Protein AF-A0A9D6QWZ7-F1 (afdb_monomer_lite)

Radius of gyration: 16.57 Å; chains: 1; bounding box: 38×29×47 Å

Foldseek 3Di:
DLVCLLVVLVVVLVVLPPPPVCVVDPDPVDRRLVRQLVVLVVDDDPVSPVVSVVSVVVSVVVSVVSVVVSVVSVVVPPPDD

Structure (mmCIF, N/CA/C/O backbone):
data_AF-A0A9D6QWZ7-F1
#
_entry.id   AF-A0A9D6QWZ7-F1
#
loop_
_atom_site.group_PDB
_atom_site.id
_atom_site.type_symbol
_atom_site.label_atom_id
_atom_site.label_alt_id
_atom_site.label_comp_id
_atom_site.label_asym_id
_atom_site.label_entity_id
_atom_site.label_seq_id
_atom_site.pdbx_PDB_ins_code
_atom_site.Cartn_x
_atom_site.Cartn_y
_atom_site.Cartn_z
_atom_site.occupancy
_atom_site.B_iso_or_equiv
_atom_site.auth_seq_id
_atom_site.auth_comp_id
_atom_site.auth_asym_id
_atom_site.auth_atom_id
_atom_site.pdbx_PDB_model_num
ATOM 1 N N . ALA A 1 1 ? -15.647 -4.241 20.215 1.00 78.88 1 ALA A N 1
ATOM 2 C CA . ALA A 1 1 ? -15.635 -4.503 18.756 1.00 78.88 1 ALA A CA 1
ATOM 3 C C . ALA A 1 1 ? -15.202 -3.277 17.943 1.00 78.88 1 ALA A C 1
ATOM 5 O O . ALA A 1 1 ? -14.207 -3.368 17.241 1.00 78.88 1 ALA A O 1
ATOM 6 N N . ARG A 1 2 ? -15.871 -2.119 18.068 1.00 79.31 2 ARG A N 1
ATOM 7 C CA . ARG A 1 2 ? -15.567 -0.901 17.285 1.00 79.31 2 ARG A CA 1
ATOM 8 C C . ARG A 1 2 ? -14.115 -0.403 17.396 1.00 79.31 2 ARG A C 1
ATOM 10 O O . ARG A 1 2 ? -13.494 -0.158 16.372 1.00 79.31 2 ARG A O 1
ATOM 17 N N . ALA A 1 3 ? -13.555 -0.333 18.607 1.00 87.19 3 ALA A N 1
ATOM 18 C CA . ALA A 1 3 ? -12.157 0.072 18.813 1.00 87.19 3 ALA A CA 1
ATOM 19 C C . ALA A 1 3 ? -11.146 -0.864 18.117 1.00 87.19 3 ALA A C 1
ATOM 21 O O . ALA A 1 3 ? -10.169 -0.394 17.545 1.00 87.19 3 ALA A O 1
ATOM 22 N N . LEU A 1 4 ? -11.417 -2.177 18.095 1.00 91.25 4 LEU A N 1
ATOM 23 C CA . LEU A 1 4 ? -10.587 -3.153 17.377 1.00 91.25 4 LEU A CA 1
ATOM 24 C C . LEU A 1 4 ? -10.664 -2.955 15.859 1.00 91.25 4 LEU A C 1
ATOM 26 O O . LEU A 1 4 ? -9.652 -3.080 15.183 1.00 91.25 4 LEU A O 1
ATOM 30 N N . ILE A 1 5 ? -11.843 -2.613 15.327 1.00 89.75 5 ILE A N 1
ATOM 31 C CA . ILE A 1 5 ? -12.029 -2.330 13.896 1.00 89.75 5 ILE A CA 1
ATOM 32 C C . ILE A 1 5 ? -11.250 -1.073 13.500 1.00 89.75 5 ILE A C 1
ATOM 34 O O . ILE A 1 5 ? -10.480 -1.111 12.547 1.00 89.75 5 ILE A O 1
ATOM 38 N N . VAL A 1 6 ? -11.401 0.023 14.250 1.00 90.69 6 VAL A N 1
ATOM 39 C CA . VAL A 1 6 ? -10.687 1.279 13.968 1.00 90.69 6 VAL A CA 1
ATOM 40 C C . VAL A 1 6 ? -9.175 1.083 14.081 1.00 90.69 6 VAL A C 1
ATOM 42 O O . VAL A 1 6 ? -8.451 1.455 13.161 1.00 90.69 6 VAL A O 1
ATOM 45 N N . GLY A 1 7 ? -8.698 0.444 15.155 1.00 91.81 7 GLY A N 1
ATOM 46 C CA . GLY A 1 7 ? -7.277 0.139 15.330 1.00 91.81 7 GLY A CA 1
ATOM 47 C C . GLY A 1 7 ? -6.726 -0.781 14.237 1.00 91.81 7 GLY A C 1
ATOM 48 O O . GLY A 1 7 ? -5.635 -0.537 13.731 1.00 91.81 7 GLY A O 1
ATOM 49 N N . GLY A 1 8 ? -7.496 -1.790 13.818 1.00 93.56 8 GLY A N 1
ATOM 50 C CA . GLY A 1 8 ? -7.119 -2.702 12.736 1.00 93.56 8 GLY A CA 1
ATOM 51 C C . GLY A 1 8 ? -7.015 -2.009 11.378 1.00 93.56 8 GLY A C 1
ATOM 52 O O . GLY A 1 8 ? -6.038 -2.219 10.664 1.00 93.56 8 GLY A O 1
ATOM 53 N N . ILE A 1 9 ? -7.970 -1.137 11.039 1.00 91.38 9 ILE A N 1
ATOM 54 C CA . ILE A 1 9 ? -7.913 -0.351 9.796 1.00 91.38 9 ILE A CA 1
ATOM 55 C C . ILE A 1 9 ? -6.737 0.632 9.842 1.00 91.38 9 ILE A C 1
ATOM 57 O O . ILE A 1 9 ? -6.017 0.773 8.857 1.00 91.38 9 ILE A O 1
ATOM 61 N N . PHE A 1 10 ? -6.500 1.280 10.984 1.00 89.94 10 PHE A N 1
ATOM 62 C CA . PHE A 1 10 ? -5.389 2.217 11.141 1.00 89.94 10 PHE A CA 1
ATOM 63 C C . PHE A 1 10 ? -4.028 1.521 10.992 1.00 89.94 10 PHE A C 1
ATOM 65 O O . PHE A 1 10 ? -3.180 1.987 10.233 1.00 89.94 10 PHE A O 1
ATOM 72 N N . ALA A 1 11 ? -3.846 0.366 11.642 1.00 92.44 11 ALA A N 1
ATOM 73 C CA . ALA A 1 11 ? -2.649 -0.458 11.490 1.00 92.44 11 ALA A CA 1
ATOM 74 C C . ALA A 1 11 ? -2.460 -0.921 10.036 1.00 92.44 11 ALA A C 1
ATOM 76 O O . ALA A 1 11 ? -1.361 -0.808 9.502 1.00 92.44 11 ALA A O 1
ATOM 77 N N . PHE A 1 12 ? -3.533 -1.359 9.369 1.00 90.75 12 PHE A N 1
ATOM 78 C CA . PHE A 1 12 ? -3.502 -1.757 7.960 1.00 90.75 12 PHE A CA 1
ATOM 79 C C . PHE A 1 12 ? -3.027 -0.624 7.037 1.00 90.75 12 PHE A C 1
ATOM 81 O O . PHE A 1 12 ? -2.148 -0.844 6.204 1.00 90.75 12 PHE A O 1
ATOM 88 N N . VAL A 1 13 ? -3.569 0.589 7.198 1.00 89.56 13 VAL A N 1
ATOM 89 C CA . VAL A 1 13 ? -3.181 1.756 6.385 1.00 89.56 13 VAL A CA 1
ATOM 90 C C . VAL A 1 13 ? -1.712 2.122 6.606 1.00 89.56 13 VAL A C 1
ATOM 92 O O . VAL A 1 13 ? -1.002 2.371 5.633 1.00 89.56 13 VAL A O 1
ATOM 95 N N . ILE A 1 14 ? -1.236 2.115 7.857 1.00 88.88 14 ILE A N 1
ATOM 96 C CA . ILE A 1 14 ? 0.176 2.390 8.170 1.00 88.88 14 ILE A CA 1
ATOM 97 C C . ILE A 1 14 ? 1.085 1.344 7.520 1.00 88.88 14 ILE A C 1
ATOM 99 O O . ILE A 1 14 ? 2.040 1.713 6.838 1.00 88.88 14 ILE A O 1
ATOM 103 N N . SER A 1 15 ? 0.768 0.055 7.669 1.00 88.06 15 SER A N 1
ATOM 104 C CA . SER A 1 15 ? 1.557 -1.030 7.077 1.00 88.06 15 SER A CA 1
ATOM 105 C C . SER A 1 15 ? 1.612 -0.957 5.548 1.00 88.06 15 SER A C 1
ATOM 107 O O . SER A 1 15 ? 2.655 -1.235 4.961 1.00 88.06 15 SER A O 1
ATOM 109 N N . LEU A 1 16 ? 0.525 -0.542 4.886 1.00 85.62 16 LEU A N 1
ATOM 110 C CA . LEU A 1 16 ? 0.493 -0.357 3.429 1.00 85.62 16 LEU A CA 1
ATOM 111 C C . LEU A 1 16 ? 1.479 0.730 2.958 1.00 85.62 16 LEU A C 1
ATOM 113 O O . LEU A 1 16 ? 2.007 0.652 1.848 1.00 85.62 16 LEU A O 1
ATOM 117 N N . GLY A 1 17 ? 1.733 1.728 3.808 1.00 83.12 17 GLY A N 1
ATOM 118 C CA . GLY A 1 17 ? 2.641 2.842 3.543 1.00 83.12 17 GLY A CA 1
ATOM 119 C C . GLY A 1 17 ? 4.122 2.562 3.822 1.00 83.12 17 GLY A C 1
ATOM 120 O O . GLY A 1 17 ? 4.952 3.426 3.534 1.00 83.12 17 GLY A O 1
ATOM 121 N N . GLU A 1 18 ? 4.495 1.392 4.354 1.00 85.88 18 GLU A N 1
ATOM 122 C CA . GLU A 1 18 ? 5.882 1.077 4.736 1.00 85.88 18 GLU A CA 1
ATOM 123 C C . GLU A 1 18 ? 6.792 0.728 3.544 1.00 85.88 18 GLU A C 1
ATOM 125 O O . GLU A 1 18 ? 7.356 -0.365 3.419 1.00 85.88 18 GLU A O 1
ATOM 130 N N . PHE A 1 19 ? 7.005 1.705 2.666 1.00 82.62 19 PHE A N 1
ATOM 131 C CA . PHE A 1 19 ? 7.995 1.611 1.595 1.00 82.62 19 PHE A CA 1
ATOM 132 C C . PHE A 1 19 ? 9.427 1.474 2.140 1.00 82.62 19 PHE A C 1
ATOM 134 O O . PHE A 1 19 ? 10.217 0.711 1.599 1.00 82.62 19 PHE A O 1
ATOM 141 N N . GLY A 1 20 ? 9.768 2.168 3.232 1.00 78.31 20 GLY A N 1
ATOM 142 C CA . GLY A 1 20 ? 11.141 2.218 3.755 1.00 78.31 20 GLY A CA 1
ATOM 143 C C . GLY A 1 20 ? 11.674 0.871 4.255 1.00 78.31 20 GLY A C 1
ATOM 144 O O . GLY A 1 20 ? 12.765 0.460 3.869 1.00 78.31 20 GLY A O 1
ATOM 145 N N . ALA A 1 21 ? 10.897 0.153 5.072 1.00 83.25 21 ALA A N 1
ATOM 146 C CA . ALA A 1 21 ? 11.296 -1.161 5.580 1.00 83.25 21 ALA A CA 1
ATOM 147 C C . ALA A 1 21 ? 11.364 -2.204 4.453 1.00 83.25 21 ALA A C 1
ATOM 149 O O . ALA A 1 21 ? 12.308 -2.993 4.364 1.00 83.25 21 ALA A O 1
ATOM 150 N N . THR A 1 22 ? 10.382 -2.169 3.549 1.00 83.94 22 THR A N 1
ATOM 151 C CA . THR A 1 22 ? 10.300 -3.116 2.435 1.00 83.94 22 THR A CA 1
ATOM 152 C C . THR A 1 22 ? 11.377 -2.855 1.382 1.00 83.94 22 THR A C 1
ATOM 154 O O . THR A 1 22 ? 11.931 -3.808 0.853 1.00 83.94 22 THR A O 1
ATOM 157 N N . ALA A 1 23 ? 11.789 -1.611 1.136 1.00 81.75 23 ALA A N 1
ATOM 158 C CA . ALA A 1 23 ? 12.884 -1.317 0.210 1.00 81.75 23 ALA A CA 1
ATOM 159 C C . ALA A 1 23 ? 14.243 -1.886 0.667 1.00 81.75 23 ALA A C 1
ATOM 161 O O . ALA A 1 23 ? 15.073 -2.214 -0.180 1.00 81.75 23 ALA A O 1
ATOM 162 N N . LEU A 1 24 ? 14.471 -2.021 1.980 1.00 82.94 24 LEU A N 1
ATOM 163 C CA . LEU A 1 24 ? 15.728 -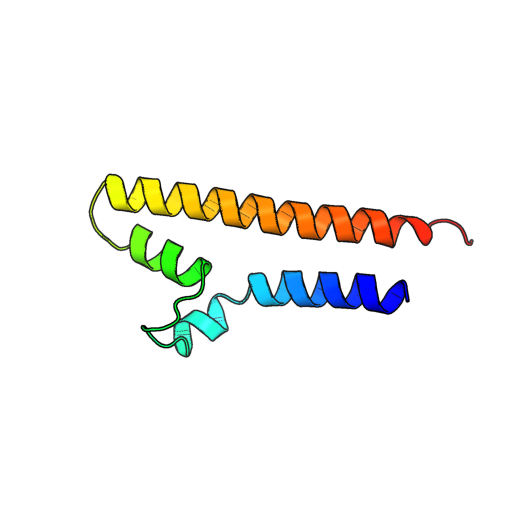2.543 2.532 1.00 82.94 24 LEU A CA 1
ATOM 164 C C . LEU A 1 24 ? 15.740 -4.070 2.694 1.00 82.94 24 LEU A C 1
ATOM 166 O O . LEU A 1 24 ? 16.799 -4.679 2.568 1.00 82.94 24 LEU A O 1
ATOM 170 N N . ILE A 1 25 ? 14.589 -4.678 3.007 1.00 83.44 25 ILE A N 1
ATOM 171 C CA . ILE A 1 25 ? 14.506 -6.086 3.441 1.00 83.44 25 ILE A CA 1
ATOM 172 C C . ILE A 1 25 ? 13.740 -6.972 2.440 1.00 83.44 25 ILE A C 1
ATOM 174 O O . ILE A 1 25 ? 13.873 -8.195 2.491 1.00 83.44 25 ILE A O 1
ATOM 178 N N . ALA A 1 26 ? 12.933 -6.412 1.528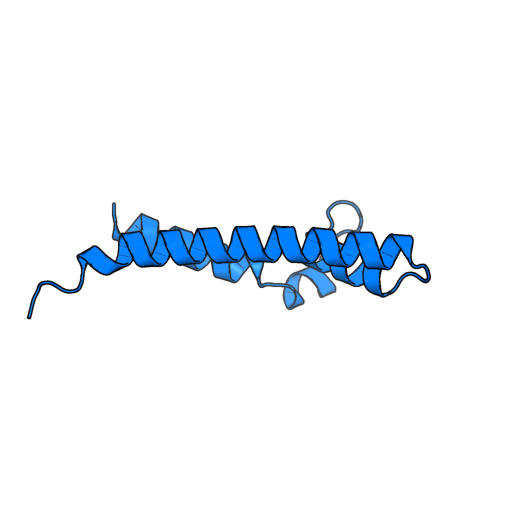 1.00 78.56 26 ALA A N 1
ATOM 179 C CA . ALA A 1 26 ? 12.056 -7.226 0.683 1.00 78.56 26 ALA A CA 1
ATOM 180 C C . ALA A 1 26 ? 12.834 -8.195 -0.213 1.00 78.56 26 ALA A C 1
ATOM 182 O O . ALA A 1 26 ? 13.732 -7.818 -0.970 1.00 78.56 26 ALA A O 1
ATOM 183 N N . LEU A 1 27 ? 12.405 -9.454 -0.171 1.00 74.25 27 LEU A N 1
ATOM 184 C CA . LEU A 1 27 ? 12.951 -10.509 -1.004 1.00 74.25 27 LEU A CA 1
ATOM 185 C C . LEU A 1 27 ? 12.429 -10.356 -2.447 1.00 74.25 27 LEU A C 1
ATOM 187 O O . LEU A 1 27 ? 11.240 -10.083 -2.630 1.00 74.25 27 LEU A O 1
ATOM 191 N N . PRO A 1 28 ? 13.265 -10.549 -3.490 1.00 75.12 28 PRO A N 1
ATOM 192 C CA . PRO A 1 28 ? 12.853 -10.385 -4.889 1.00 75.12 28 PRO A CA 1
ATOM 193 C C . PRO A 1 28 ? 11.642 -11.228 -5.300 1.00 75.12 28 PRO A C 1
ATOM 195 O O . PRO A 1 28 ? 10.911 -10.827 -6.202 1.00 75.12 28 PRO A O 1
ATOM 198 N N . GLU A 1 29 ? 11.442 -12.358 -4.623 1.00 81.38 29 GLU A N 1
ATOM 199 C CA . GLU A 1 29 ? 10.367 -13.330 -4.839 1.00 81.38 29 GLU A CA 1
ATOM 200 C C . GLU A 1 29 ? 8.995 -12.828 -4.360 1.00 81.38 29 GLU A C 1
ATOM 202 O O . GLU A 1 29 ? 7.968 -13.237 -4.896 1.00 81.38 29 GLU A O 1
ATOM 207 N N . PHE A 1 30 ? 8.971 -11.905 -3.392 1.00 80.38 30 PHE A N 1
ATOM 208 C CA . PHE A 1 30 ? 7.746 -11.364 -2.796 1.00 80.38 30 PHE A CA 1
ATOM 209 C C . PHE A 1 30 ? 7.779 -9.829 -2.784 1.00 80.38 30 PHE A C 1
ATOM 211 O O . PHE A 1 30 ? 7.847 -9.211 -1.716 1.00 80.38 30 PHE A O 1
ATOM 218 N N . PRO A 1 31 ? 7.759 -9.179 -3.963 1.00 82.81 31 PRO A N 1
ATOM 219 C CA . PRO A 1 31 ? 7.755 -7.728 -4.027 1.00 82.81 31 PRO A CA 1
ATOM 220 C C . PRO A 1 31 ? 6.434 -7.181 -3.481 1.00 82.81 31 PRO A C 1
ATOM 222 O O . PRO A 1 31 ? 5.347 -7.618 -3.861 1.00 82.81 31 PRO A O 1
ATOM 225 N N . THR A 1 32 ? 6.520 -6.176 -2.613 1.00 90.00 32 THR A N 1
ATOM 226 C CA . THR A 1 32 ? 5.344 -5.405 -2.209 1.00 90.00 32 THR A CA 1
ATOM 227 C C . THR A 1 32 ? 4.889 -4.504 -3.358 1.00 90.00 32 THR A C 1
ATOM 229 O O . THR A 1 32 ? 5.687 -4.115 -4.214 1.00 90.00 32 THR A O 1
ATOM 232 N N . MET A 1 33 ? 3.601 -4.145 -3.387 1.00 89.31 33 MET A N 1
ATOM 233 C CA . MET A 1 33 ? 3.045 -3.264 -4.427 1.00 89.31 33 MET A CA 1
ATOM 234 C C . MET A 1 33 ? 3.845 -1.955 -4.601 1.00 89.31 33 MET A C 1
ATOM 236 O O . MET A 1 33 ? 4.191 -1.630 -5.737 1.00 89.31 33 MET A O 1
ATOM 240 N N . PRO A 1 34 ? 4.221 -1.235 -3.522 1.00 89.69 34 PRO A N 1
ATOM 241 C CA . PRO A 1 34 ? 5.063 -0.042 -3.627 1.00 89.69 34 PRO A CA 1
ATOM 242 C C . PRO A 1 34 ? 6.427 -0.309 -4.279 1.00 89.69 34 PRO A C 1
ATOM 244 O O . PRO A 1 34 ? 6.894 0.490 -5.089 1.00 89.69 34 PRO A O 1
ATOM 247 N N . LEU A 1 35 ? 7.053 -1.452 -3.978 1.00 91.12 35 LEU A N 1
ATOM 248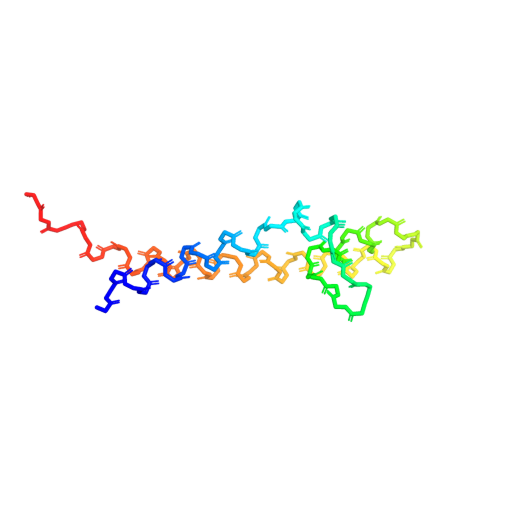 C CA . LEU A 1 35 ? 8.338 -1.825 -4.565 1.00 91.12 35 LEU A CA 1
ATOM 249 C C . LEU A 1 35 ? 8.206 -2.177 -6.052 1.00 91.12 35 LEU A C 1
ATOM 251 O O . LEU A 1 35 ? 9.079 -1.826 -6.843 1.00 91.12 35 LEU A O 1
ATOM 255 N N . ALA A 1 36 ? 7.109 -2.825 -6.446 1.00 91.25 36 ALA A N 1
ATOM 256 C CA . ALA A 1 36 ? 6.812 -3.095 -7.849 1.00 91.25 36 ALA A CA 1
ATOM 257 C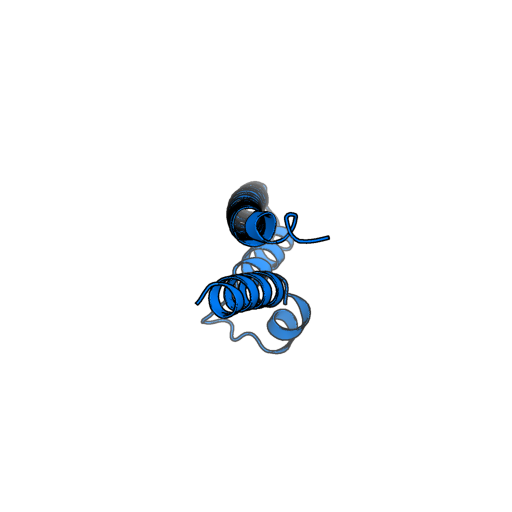 C . ALA A 1 36 ? 6.607 -1.793 -8.645 1.00 91.25 36 ALA A C 1
ATOM 259 O O . ALA A 1 36 ? 7.159 -1.659 -9.735 1.00 91.25 36 ALA A O 1
ATOM 260 N N . ILE A 1 37 ? 5.887 -0.809 -8.086 1.00 92.50 37 ILE A N 1
ATOM 261 C CA . ILE A 1 37 ? 5.735 0.525 -8.697 1.00 92.50 37 ILE A CA 1
ATOM 262 C C . ILE A 1 37 ? 7.108 1.182 -8.872 1.00 92.50 37 ILE A C 1
ATOM 264 O O . ILE A 1 37 ? 7.431 1.651 -9.960 1.00 92.50 37 ILE A O 1
ATOM 268 N N . TYR A 1 38 ? 7.930 1.178 -7.819 1.00 91.19 38 TYR A N 1
ATOM 269 C CA . TYR A 1 38 ? 9.270 1.763 -7.850 1.00 91.19 38 TYR A CA 1
ATOM 270 C C . TYR A 1 38 ? 10.161 1.131 -8.930 1.00 91.19 38 TYR A C 1
ATOM 272 O O . TYR A 1 38 ? 10.807 1.852 -9.688 1.00 91.19 38 TYR A O 1
ATOM 280 N N . ARG A 1 39 ? 10.159 -0.204 -9.041 1.00 90.06 39 ARG A N 1
ATOM 281 C CA . ARG A 1 39 ? 10.930 -0.928 -10.064 1.00 90.06 39 ARG A CA 1
ATOM 282 C C . ARG A 1 39 ? 10.481 -0.562 -11.478 1.00 90.06 39 ARG A C 1
ATOM 284 O O . ARG A 1 39 ? 11.320 -0.171 -12.280 1.00 90.06 39 ARG A O 1
ATOM 291 N N . LEU A 1 40 ? 9.176 -0.603 -11.754 1.00 92.44 40 LEU A N 1
ATOM 292 C CA . LEU A 1 40 ? 8.628 -0.271 -13.075 1.00 92.44 40 LEU A CA 1
ATOM 293 C C . LEU A 1 40 ? 8.901 1.184 -13.487 1.00 92.44 40 LEU A C 1
ATOM 295 O O . LEU A 1 40 ? 9.089 1.459 -14.667 1.00 92.44 40 LEU A O 1
ATOM 299 N N . LEU A 1 41 ? 8.942 2.123 -12.536 1.00 92.62 41 LEU A N 1
ATOM 300 C CA . LEU A 1 41 ? 9.323 3.515 -12.816 1.00 92.62 41 LEU A CA 1
ATOM 301 C C . LEU A 1 41 ? 10.816 3.673 -13.137 1.00 92.62 41 LEU A C 1
ATOM 303 O O . LEU A 1 41 ? 11.184 4.608 -13.845 1.00 92.62 41 LEU A O 1
ATOM 307 N N . GLY A 1 42 ? 11.668 2.797 -12.599 1.00 89.50 42 GLY A N 1
ATOM 308 C CA . GLY A 1 42 ? 13.105 2.774 -12.879 1.00 89.50 42 GLY A CA 1
ATOM 309 C C . GLY A 1 42 ? 13.474 2.053 -14.180 1.00 89.50 42 GLY A C 1
ATOM 310 O O . GLY A 1 42 ? 14.578 2.244 -14.689 1.00 89.50 42 GLY A O 1
ATOM 311 N N . GLU A 1 43 ? 12.569 1.240 -14.726 1.00 91.88 43 GLU A N 1
ATOM 312 C CA . GLU A 1 43 ? 12.764 0.514 -15.980 1.00 91.88 43 GLU A CA 1
ATOM 313 C C . GLU A 1 43 ? 12.466 1.414 -17.196 1.00 91.88 43 GLU A C 1
ATOM 315 O O . GLU A 1 43 ? 11.413 2.054 -17.266 1.00 91.88 43 GLU A O 1
ATOM 320 N N . PRO A 1 44 ? 13.364 1.483 -18.196 1.00 88.44 44 PRO A N 1
ATOM 321 C CA . PRO A 1 44 ? 13.134 2.298 -19.380 1.00 88.44 44 PRO A CA 1
ATOM 322 C C . PRO A 1 44 ? 12.012 1.708 -20.246 1.00 88.44 44 PRO A C 1
ATOM 324 O O . PRO A 1 44 ? 12.088 0.571 -20.704 1.00 88.44 44 PRO A O 1
ATOM 327 N N . GLY A 1 45 ? 10.993 2.515 -20.543 1.00 92.12 45 GLY A N 1
ATOM 328 C CA . GLY A 1 45 ? 9.950 2.170 -21.510 1.00 92.12 45 GLY A CA 1
ATOM 329 C C . GLY A 1 45 ? 8.571 2.705 -21.135 1.00 92.12 45 GLY A C 1
ATOM 330 O O . GLY A 1 45 ? 8.168 2.707 -19.974 1.00 92.12 45 GLY A O 1
ATOM 331 N N . ILE A 1 46 ? 7.801 3.121 -22.144 1.00 90.50 46 ILE A N 1
ATOM 332 C CA . ILE A 1 46 ? 6.449 3.675 -21.950 1.00 90.50 46 ILE A CA 1
ATOM 333 C C . ILE A 1 46 ? 5.459 2.650 -21.379 1.00 90.50 46 ILE A C 1
ATOM 335 O O . ILE A 1 46 ? 4.532 3.021 -20.662 1.00 90.50 46 ILE A O 1
ATOM 339 N N . ALA A 1 47 ? 5.664 1.362 -21.670 1.00 92.00 47 ALA A N 1
ATOM 340 C CA . ALA A 1 47 ? 4.824 0.284 -21.160 1.00 92.00 47 ALA A CA 1
ATOM 341 C C . ALA A 1 47 ? 5.002 0.103 -19.644 1.00 92.00 47 ALA A C 1
ATOM 343 O O . ALA A 1 47 ? 4.007 0.057 -18.924 1.00 92.00 47 ALA A O 1
ATOM 344 N N . HIS A 1 48 ? 6.250 0.087 -19.158 1.00 92.94 48 HIS A N 1
ATOM 345 C CA . HIS A 1 48 ? 6.572 -0.004 -17.729 1.00 92.94 48 HIS A CA 1
ATOM 346 C C . HIS A 1 48 ? 6.029 1.207 -16.963 1.00 92.94 48 HIS A C 1
ATOM 348 O O . HIS A 1 48 ? 5.386 1.048 -15.926 1.00 92.94 48 HIS A O 1
ATOM 354 N N . TYR A 1 49 ? 6.163 2.411 -17.530 1.00 93.44 49 TYR A N 1
ATOM 355 C CA . TYR A 1 49 ? 5.578 3.622 -16.953 1.00 93.44 49 TYR A CA 1
ATOM 356 C C . TYR A 1 49 ? 4.047 3.539 -16.843 1.00 93.44 49 TYR A C 1
ATOM 358 O O . TYR A 1 49 ? 3.485 3.788 -15.775 1.00 93.44 49 TYR A O 1
ATOM 366 N N . GLY A 1 50 ? 3.357 3.140 -17.918 1.00 94.25 50 GLY A N 1
ATOM 367 C CA . GLY A 1 50 ? 1.902 2.969 -17.902 1.00 94.25 50 GLY A CA 1
ATOM 368 C C . GLY A 1 50 ? 1.440 1.940 -16.865 1.00 94.25 50 GLY A C 1
ATOM 369 O O . GLY A 1 50 ? 0.479 2.184 -16.134 1.00 94.25 50 GLY A O 1
ATOM 370 N N . GLN A 1 51 ? 2.162 0.822 -16.745 1.00 95.25 51 GLN A N 1
ATOM 371 C CA . GLN A 1 51 ? 1.908 -0.191 -15.720 1.00 95.25 51 GLN A CA 1
ATOM 372 C C . GLN A 1 51 ? 2.120 0.361 -14.304 1.00 95.25 51 GLN A C 1
ATOM 374 O O . GLN A 1 51 ? 1.265 0.161 -13.440 1.00 95.25 51 GLN A O 1
ATOM 379 N N . ALA A 1 52 ? 3.199 1.109 -14.066 1.00 95.56 52 ALA A N 1
ATOM 380 C CA . ALA A 1 52 ? 3.468 1.726 -12.770 1.00 95.56 52 ALA A CA 1
ATOM 381 C C . ALA A 1 52 ? 2.355 2.694 -12.344 1.00 95.56 52 ALA A C 1
ATOM 383 O O . ALA A 1 52 ? 1.902 2.667 -11.195 1.00 95.56 52 ALA A O 1
ATOM 384 N N . VAL A 1 53 ? 1.876 3.524 -13.274 1.00 95.81 53 VAL A N 1
ATOM 385 C CA . VAL A 1 53 ? 0.776 4.464 -13.022 1.00 95.81 53 VAL A CA 1
ATOM 386 C C . VAL A 1 53 ? -0.525 3.710 -12.737 1.00 95.81 53 VAL A C 1
ATOM 388 O O . VAL A 1 53 ? -1.214 4.040 -11.773 1.00 95.81 53 VAL A O 1
ATOM 391 N N . ALA A 1 54 ? -0.838 2.656 -13.496 1.00 96.50 54 ALA A N 1
ATOM 392 C CA . ALA A 1 54 ? -2.020 1.831 -13.245 1.00 96.50 54 ALA A CA 1
ATOM 393 C C . ALA A 1 54 ? -1.994 1.192 -11.845 1.00 96.50 54 ALA A C 1
ATOM 395 O O . ALA A 1 54 ? -2.976 1.279 -11.105 1.00 96.50 54 ALA A O 1
ATOM 396 N N . MET A 1 55 ? -0.859 0.616 -11.438 1.00 95.25 55 MET A N 1
ATOM 397 C CA . MET A 1 55 ? -0.702 0.060 -10.089 1.00 95.25 55 MET A CA 1
ATOM 398 C C . MET A 1 55 ? -0.788 1.139 -9.002 1.00 95.25 55 MET A C 1
ATOM 400 O O . MET A 1 55 ? -1.376 0.899 -7.949 1.00 95.25 55 MET A O 1
ATOM 404 N N . SER A 1 56 ? -0.269 2.342 -9.264 1.00 94.69 56 SER A N 1
ATOM 405 C CA . SER A 1 56 ? -0.379 3.481 -8.342 1.00 94.69 56 SER A CA 1
ATOM 406 C C . SER A 1 56 ? -1.834 3.894 -8.117 1.00 94.69 56 SER A C 1
ATOM 408 O O . SER A 1 56 ? -2.232 4.148 -6.982 1.00 94.69 56 SER A O 1
ATOM 410 N N . VAL A 1 57 ? -2.655 3.911 -9.173 1.00 96.69 57 VAL A N 1
ATOM 411 C CA . VAL A 1 57 ? -4.095 4.197 -9.064 1.00 96.69 57 VAL A CA 1
ATOM 412 C C . VAL A 1 57 ? -4.802 3.121 -8.241 1.00 96.69 57 VAL A C 1
ATOM 414 O O . VAL A 1 57 ? -5.592 3.455 -7.361 1.00 96.69 57 VAL A O 1
ATOM 417 N N . ILE A 1 58 ? -4.491 1.840 -8.464 1.00 95.69 58 ILE A N 1
ATOM 418 C CA . ILE A 1 58 ? -5.056 0.740 -7.665 1.00 95.69 58 ILE A CA 1
ATOM 419 C C . ILE A 1 58 ? -4.705 0.923 -6.184 1.00 95.69 58 ILE A C 1
ATOM 421 O O . ILE A 1 58 ? -5.590 0.870 -5.328 1.00 95.69 58 ILE A O 1
ATOM 425 N N . LEU A 1 59 ? -3.437 1.197 -5.876 1.00 93.06 59 LEU A N 1
ATOM 426 C CA . LEU A 1 59 ? -2.981 1.409 -4.503 1.00 93.06 59 LEU A CA 1
ATOM 427 C C . LEU A 1 59 ? -3.649 2.633 -3.854 1.00 93.06 59 LEU A C 1
ATOM 429 O O . LEU A 1 59 ? -4.035 2.581 -2.683 1.00 93.06 59 LEU A O 1
ATOM 433 N N . MET A 1 60 ? -3.834 3.711 -4.620 1.00 94.00 60 MET A N 1
ATOM 434 C CA . MET A 1 60 ? -4.546 4.912 -4.184 1.00 94.00 60 MET A CA 1
ATOM 435 C C . MET A 1 60 ? -6.010 4.603 -3.856 1.00 94.00 60 MET A C 1
ATOM 437 O O . MET A 1 60 ? -6.490 5.013 -2.803 1.00 94.00 60 MET A O 1
ATOM 441 N N . VAL A 1 61 ? -6.703 3.837 -4.705 1.00 95.88 61 VAL A N 1
ATOM 442 C CA . VAL A 1 61 ? -8.092 3.413 -4.463 1.00 95.88 61 VAL A CA 1
ATOM 443 C C . VAL A 1 61 ? -8.189 2.553 -3.205 1.00 95.88 61 VAL A C 1
ATOM 445 O O . VAL A 1 61 ? -9.054 2.801 -2.369 1.00 95.88 61 VAL A O 1
ATOM 448 N N . VAL A 1 62 ? -7.289 1.584 -3.019 1.00 93.44 62 VAL A N 1
ATOM 449 C CA . VAL A 1 62 ? -7.267 0.733 -1.814 1.00 93.44 62 VAL A CA 1
ATOM 450 C C . VAL A 1 62 ? -7.043 1.568 -0.551 1.00 93.44 62 VAL A C 1
ATOM 452 O O . VAL A 1 62 ? -7.770 1.408 0.431 1.00 93.44 62 VAL A O 1
ATOM 455 N N . SER A 1 63 ? -6.088 2.499 -0.592 1.00 92.00 63 SER A N 1
ATOM 456 C CA . SER A 1 63 ? -5.808 3.421 0.517 1.00 92.00 63 SER A CA 1
ATOM 457 C C . SER A 1 63 ? -7.015 4.307 0.833 1.00 92.00 63 SER A C 1
ATOM 459 O O . SER A 1 63 ? -7.415 4.427 1.990 1.00 92.00 63 SER A O 1
ATOM 461 N N . ALA A 1 64 ? -7.643 4.882 -0.196 1.00 93.69 64 ALA A N 1
ATOM 462 C CA . ALA A 1 64 ? -8.822 5.726 -0.048 1.00 93.69 64 ALA A CA 1
ATOM 463 C C . ALA A 1 64 ? -9.999 4.950 0.554 1.00 93.69 64 ALA A C 1
ATOM 465 O O . ALA A 1 64 ? -10.633 5.431 1.489 1.00 93.69 64 ALA A O 1
ATOM 466 N N . LEU A 1 65 ? -10.263 3.728 0.080 1.00 94.81 65 LEU A N 1
ATOM 467 C CA . LEU A 1 65 ? -11.312 2.870 0.632 1.00 94.81 65 LEU A CA 1
ATOM 468 C C . LEU A 1 65 ? -11.057 2.538 2.105 1.00 94.81 65 LEU A C 1
ATOM 470 O O . LEU A 1 65 ? -11.989 2.595 2.906 1.00 94.81 65 LEU A O 1
ATOM 474 N N . ALA A 1 66 ? -9.812 2.239 2.482 1.00 91.12 66 ALA A N 1
ATOM 475 C CA . ALA A 1 66 ? -9.458 1.978 3.873 1.00 91.12 66 ALA A CA 1
ATOM 476 C C . ALA A 1 66 ? -9.702 3.207 4.768 1.00 91.12 66 ALA A C 1
ATOM 478 O O . ALA A 1 66 ? -10.289 3.072 5.842 1.00 91.12 66 ALA A O 1
ATOM 479 N N . ILE A 1 67 ? -9.333 4.407 4.310 1.00 90.94 67 ILE A N 1
ATOM 480 C CA . ILE A 1 67 ? -9.573 5.659 5.045 1.00 90.94 67 ILE A CA 1
ATOM 481 C C . ILE A 1 67 ? -11.072 5.972 5.137 1.00 90.94 67 ILE A C 1
ATOM 483 O O . ILE A 1 67 ? -11.561 6.258 6.226 1.00 90.94 67 ILE A O 1
ATOM 487 N N . ILE A 1 68 ? -11.830 5.847 4.044 1.00 93.25 68 ILE A N 1
ATOM 488 C CA . ILE A 1 68 ? -13.288 6.062 4.040 1.00 93.25 68 ILE A CA 1
ATOM 489 C C . ILE A 1 68 ? -13.980 5.106 5.019 1.00 93.25 68 ILE A C 1
ATOM 491 O O . ILE A 1 68 ? -14.882 5.503 5.762 1.00 93.25 68 ILE A O 1
ATOM 495 N N . LEU A 1 69 ? -13.558 3.838 5.048 1.00 89.81 69 LEU A N 1
ATOM 496 C CA . LEU A 1 69 ? -14.051 2.869 6.023 1.00 89.81 69 LEU A CA 1
ATOM 497 C C . LEU A 1 69 ? -13.709 3.316 7.446 1.00 89.81 69 LEU A C 1
ATOM 499 O O . LEU A 1 69 ? -14.598 3.329 8.300 1.00 89.81 69 LEU A O 1
ATOM 503 N N . LEU A 1 70 ? -12.464 3.729 7.695 1.00 89.50 70 LEU A N 1
ATOM 504 C CA . LEU A 1 70 ? -12.038 4.237 8.998 1.00 89.50 70 LEU A CA 1
ATOM 505 C C . LEU A 1 70 ? -12.917 5.400 9.462 1.00 89.50 70 LEU A C 1
ATOM 507 O O . LEU A 1 70 ? -13.427 5.362 10.581 1.00 89.50 70 LEU A O 1
ATOM 511 N N . GLU A 1 71 ? -13.132 6.403 8.613 1.00 88.50 71 GLU A N 1
ATOM 512 C CA . GLU A 1 71 ? -13.959 7.571 8.924 1.00 88.50 71 GLU A CA 1
ATOM 513 C C . GLU A 1 71 ? -15.400 7.174 9.227 1.00 88.50 71 GLU A C 1
ATOM 515 O O . GLU A 1 71 ? -15.942 7.565 10.264 1.00 88.50 71 GLU A O 1
ATOM 520 N N . ARG A 1 72 ? -16.003 6.316 8.397 1.00 86.69 72 ARG A N 1
ATOM 521 C CA . ARG A 1 72 ? -17.367 5.822 8.618 1.00 86.69 72 ARG A CA 1
ATOM 522 C C . ARG A 1 72 ? -17.513 5.134 9.971 1.00 86.69 72 ARG A C 1
ATOM 524 O O . ARG A 1 72 ? -18.525 5.319 10.647 1.00 86.69 72 ARG A O 1
ATOM 531 N N . PHE A 1 73 ? -16.514 4.356 10.384 1.00 83.69 73 PHE A N 1
ATOM 532 C CA . PHE A 1 73 ? -16.532 3.731 11.700 1.00 83.69 73 PHE A CA 1
ATOM 533 C C . PHE A 1 73 ? -16.206 4.719 12.817 1.00 83.69 73 PHE A C 1
ATOM 535 O O . PHE A 1 73 ? -16.755 4.535 13.898 1.00 83.69 73 PHE A O 1
ATOM 542 N N . ARG A 1 74 ? -15.411 5.772 12.578 1.00 77.81 74 ARG A N 1
ATOM 543 C CA . ARG A 1 74 ? -15.028 6.815 13.552 1.00 77.81 74 ARG A CA 1
ATOM 544 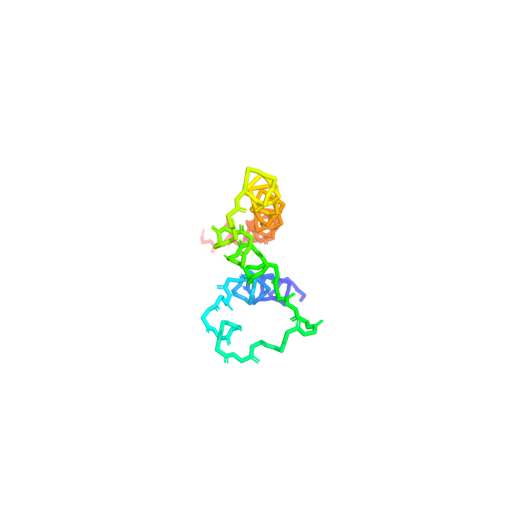C C . ARG A 1 74 ? -16.136 7.838 13.850 1.00 77.81 74 ARG A C 1
ATOM 546 O O . ARG A 1 74 ? -16.218 8.302 14.982 1.00 77.81 74 ARG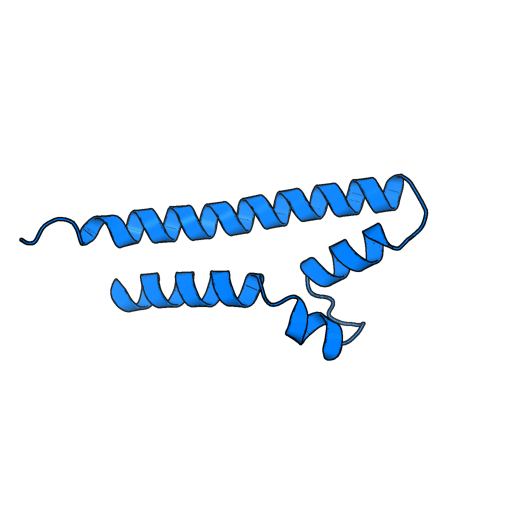 A O 1
ATOM 553 N N . VAL A 1 75 ? -17.039 8.124 12.909 1.00 61.31 75 VAL A N 1
ATOM 554 C CA . VAL A 1 75 ? -18.134 9.112 13.079 1.00 61.31 75 VAL A CA 1
ATOM 555 C C . VAL A 1 75 ? -19.140 8.748 14.189 1.00 61.31 75 VAL A C 1
ATOM 557 O O . VAL A 1 75 ? -19.789 9.630 14.735 1.00 61.31 75 VAL A O 1
ATOM 560 N N . GLY A 1 76 ? -19.196 7.490 14.638 1.00 58.19 76 GLY A N 1
ATOM 561 C CA . GLY A 1 76 ? -19.963 7.094 15.833 1.00 58.19 76 GLY A CA 1
ATOM 562 C C . GLY A 1 76 ? -19.443 7.612 17.191 1.00 58.19 76 GLY A C 1
ATOM 563 O O . GLY A 1 76 ? -19.934 7.144 18.208 1.00 58.19 76 GLY A O 1
ATOM 564 N N . GLU A 1 77 ? -18.442 8.500 17.226 1.00 57.62 77 GLU A N 1
ATOM 565 C CA . GLU A 1 77 ? -17.828 9.052 18.455 1.00 57.62 77 GLU A CA 1
ATOM 566 C C . GLU A 1 77 ? -18.123 10.552 18.667 1.00 57.62 77 GLU A C 1
ATOM 568 O O . GLU A 1 77 ? -17.867 11.087 19.739 1.00 57.62 77 GLU A O 1
ATOM 573 N N . PHE A 1 78 ? -18.697 11.244 17.673 1.00 54.16 78 PHE A N 1
ATOM 574 C CA . PHE A 1 78 ? -19.040 12.675 17.754 1.00 54.16 78 PHE A CA 1
ATOM 575 C C . PHE A 1 78 ? -20.434 12.908 18.368 1.00 54.16 78 PHE A C 1
ATOM 577 O O . PHE A 1 78 ? -21.260 13.617 17.797 1.00 54.16 78 PHE A O 1
ATOM 584 N N . GLY A 1 79 ? -20.723 12.267 19.504 1.00 56.16 79 GLY A N 1
ATOM 585 C CA . GLY A 1 79 ? -22.053 12.299 20.123 1.00 56.16 79 GLY A CA 1
ATOM 586 C C . GLY A 1 79 ? -22.091 12.305 21.650 1.00 56.16 79 GLY A C 1
ATOM 587 O O . GLY A 1 79 ? -23.169 12.115 22.199 1.00 56.16 79 GLY A O 1
ATOM 588 N N . GLU A 1 80 ? -20.965 12.514 22.337 1.00 50.00 80 GLU A N 1
ATOM 589 C CA . GLU A 1 80 ? -20.930 12.611 23.804 1.00 50.00 80 GLU A CA 1
ATOM 590 C C . GLU A 1 80 ? -20.026 13.769 24.247 1.00 50.00 80 GLU A C 1
ATOM 592 O O . GLU A 1 80 ? -18.867 13.564 24.597 1.00 50.00 80 GLU A O 1
ATOM 597 N N . PHE A 1 81 ? -20.569 14.988 24.209 1.00 47.34 81 PHE A N 1
ATOM 598 C CA . PHE A 1 81 ? -20.188 16.101 25.084 1.00 47.34 81 PHE A CA 1
ATOM 599 C C . PHE A 1 81 ? -21.435 16.918 25.417 1.00 47.34 81 PHE A C 1
ATOM 601 O O . PHE A 1 81 ? -22.182 17.247 24.466 1.00 47.34 81 PHE A O 1
#

Secondary structure (DSSP, 8-state):
-HHHHHHHHHHHHHHHT-HHHHHHH--TTS--HHHHHHHHHHSSSHHHHHHHHHHHHHHHHHHHHHHHHHHHHHGGGTT--

pLDDT: mean 86.06, std 10.97, range [47.34, 96.69]

Sequence (81 aa):
ARALIVGGIFAFVISLGEFGATALIALPEFPTMPLAIYRLLGEPGIAHYGQAVAMSVILMVVSALAIILLERFRVGEFGEF